Protein AF-A0A8T0FZN8-F1 (afdb_monomer_lite)

Radius of gyration: 25.35 Å; chains: 1; bounding box: 84×44×46 Å

Foldseek 3Di:
DDDDDDDDPDPDPPPPPPPPPPPPPPDDPPDDPPDDDDDDDDDDDPCRVVVVVVVVDDDDPVAADPVWDRDPVTGDPDPVVVVVVVVVVVVVVVVVVD

Organism: Argiope bruennichi (NCBI:txid94029)

Sequence (98 aa):
MSCFAKKSQTYLFKHSASYCTASNSQVKPGAAPNEIVIPYRVERGPTDILKALASTLSKDYTAPLYKYEDDPYFIPSSNITKRSFAFKKIRKKCSLFS

Secondary structure (DSSP, 8-state):
----------------------------TT--TT---PPPP----TTHHHHHHHHHPPPPSSSPPTTS-SSTTTS--SHHHHHHHHHHHHHHHHTT--

InterPro domains:
  IPR037387 Pentatricopeptide repeat domain-containing protein 3 [PTHR16276] (10-89)
  IPR055063 Small ribosomal subunit protein mS39, PPR [PF22330] (47-89)

pLDDT: mean 78.29, std 19.01, range [42.88, 97.31]

Structure (mmCIF, N/CA/C/O backbone):
data_AF-A0A8T0FZN8-F1
#
_entry.id   AF-A0A8T0FZN8-F1
#
loop_
_atom_site.group_PDB
_atom_site.id
_atom_site.type_symbol
_atom_site.label_atom_id
_atom_site.label_alt_id
_atom_site.label_comp_id
_atom_site.label_asym_id
_atom_site.label_entity_id
_atom_site.label_seq_id
_atom_site.pdbx_PDB_ins_code
_atom_site.Cartn_x
_atom_site.Cartn_y
_atom_site.Cartn_z
_atom_site.occupancy
_atom_site.B_iso_or_equiv
_atom_site.auth_seq_id
_atom_site.auth_comp_id
_atom_site.auth_asym_id
_atom_site.auth_atom_id
_atom_site.pdbx_PDB_model_num
ATOM 1 N N . MET A 1 1 ? 46.105 -13.620 0.276 1.00 48.09 1 MET A N 1
ATOM 2 C CA . MET A 1 1 ? 44.668 -13.551 -0.061 1.00 48.09 1 MET A CA 1
ATOM 3 C C . MET A 1 1 ? 43.901 -14.321 0.999 1.00 48.09 1 MET A C 1
ATOM 5 O O . MET A 1 1 ? 44.029 -15.534 1.040 1.00 48.09 1 MET A O 1
ATOM 9 N N . SER A 1 2 ? 43.191 -13.649 1.904 1.00 49.25 2 SER A N 1
ATOM 10 C CA . SER A 1 2 ? 42.382 -14.314 2.933 1.00 49.25 2 SER A CA 1
ATOM 11 C C . SER A 1 2 ? 40.936 -13.829 2.832 1.00 49.25 2 SER A C 1
ATOM 13 O O . SER A 1 2 ? 40.642 -12.645 2.981 1.00 49.25 2 SER A O 1
ATOM 15 N N . CYS A 1 3 ? 40.035 -14.758 2.509 1.00 51.81 3 CYS A N 1
ATOM 16 C CA . CYS A 1 3 ? 38.596 -14.523 2.493 1.00 51.81 3 CYS A CA 1
ATOM 17 C C . CYS A 1 3 ? 38.054 -14.553 3.926 1.00 51.81 3 CYS A C 1
ATOM 19 O O . CYS A 1 3 ? 38.148 -15.572 4.605 1.00 51.81 3 CYS A O 1
ATOM 21 N N . PHE A 1 4 ? 37.436 -13.457 4.366 1.00 53.34 4 PHE A N 1
ATOM 22 C CA . PHE A 1 4 ? 36.596 -13.444 5.562 1.00 53.34 4 PHE A CA 1
ATOM 23 C C . PHE A 1 4 ? 35.197 -13.962 5.207 1.00 53.34 4 PHE A C 1
ATOM 25 O O . PHE A 1 4 ? 34.422 -13.283 4.532 1.00 53.34 4 PHE A O 1
ATOM 32 N N . ALA A 1 5 ? 34.864 -15.163 5.681 1.00 61.91 5 ALA A N 1
ATOM 33 C CA . ALA A 1 5 ? 33.511 -15.702 5.624 1.00 61.91 5 ALA A CA 1
ATOM 34 C C . ALA A 1 5 ? 32.605 -14.920 6.591 1.00 61.91 5 ALA A C 1
ATOM 36 O O . ALA A 1 5 ? 32.708 -15.048 7.812 1.00 61.91 5 ALA A O 1
ATOM 37 N N . LYS A 1 6 ? 31.710 -14.084 6.054 1.00 62.50 6 LYS A N 1
ATOM 38 C CA . LYS A 1 6 ? 30.671 -13.421 6.850 1.00 62.50 6 LYS A CA 1
ATOM 39 C C . LYS A 1 6 ? 29.572 -14.432 7.160 1.00 62.50 6 LYS A C 1
ATOM 41 O O . LYS A 1 6 ? 28.861 -14.889 6.269 1.00 62.50 6 LYS A O 1
ATOM 46 N N . LYS A 1 7 ? 29.445 -14.774 8.441 1.00 55.00 7 LYS A N 1
ATOM 47 C CA . LYS A 1 7 ? 28.358 -15.590 8.987 1.00 55.00 7 LYS A CA 1
ATOM 48 C C . LYS A 1 7 ? 27.036 -14.863 8.714 1.00 55.00 7 LYS A C 1
ATOM 50 O O . LYS A 1 7 ? 26.810 -13.773 9.236 1.00 55.00 7 LYS A O 1
ATOM 55 N N . SER A 1 8 ? 26.205 -15.442 7.852 1.00 56.97 8 SER A N 1
ATOM 56 C CA . SER A 1 8 ? 24.856 -14.953 7.567 1.00 56.97 8 SER A CA 1
ATOM 57 C C . SER A 1 8 ? 24.013 -15.090 8.835 1.00 56.97 8 SER A C 1
ATOM 59 O O . SER A 1 8 ? 23.621 -16.195 9.207 1.00 56.97 8 SER A O 1
ATOM 61 N N . GLN A 1 9 ? 23.785 -13.984 9.544 1.00 59.78 9 GLN A N 1
ATOM 62 C CA . GLN A 1 9 ? 22.744 -13.943 10.563 1.00 59.78 9 GLN A CA 1
ATOM 63 C C . GLN A 1 9 ? 21.399 -13.816 9.852 1.00 59.78 9 GLN A C 1
ATOM 65 O O . GLN A 1 9 ? 20.969 -12.731 9.464 1.00 59.78 9 GLN A O 1
ATOM 70 N N . THR A 1 10 ? 20.741 -14.952 9.649 1.00 59.72 10 THR A N 1
ATOM 71 C CA . THR A 1 10 ? 19.334 -14.996 9.265 1.00 59.72 10 THR A CA 1
ATOM 72 C C . THR A 1 10 ? 18.498 -14.594 10.476 1.00 59.72 10 THR A C 1
ATOM 74 O O . THR A 1 10 ? 18.326 -15.375 11.412 1.00 59.72 10 THR A O 1
ATOM 77 N N . TYR A 1 11 ? 17.987 -13.366 10.475 1.00 55.81 11 TYR A N 1
ATOM 78 C CA . TYR A 1 11 ? 16.998 -12.930 11.453 1.00 55.81 11 TYR A CA 1
ATOM 79 C C . TYR A 1 11 ? 15.660 -13.611 11.145 1.00 55.81 11 TYR A C 1
ATOM 81 O O . TYR A 1 11 ? 14.925 -13.201 10.250 1.00 55.81 11 TYR A O 1
ATOM 89 N N . LEU A 1 12 ? 15.354 -14.679 11.882 1.00 57.62 12 LEU A N 1
ATOM 90 C CA . LEU A 1 12 ? 14.020 -15.272 11.927 1.00 57.62 12 LEU A CA 1
ATOM 91 C C . LEU A 1 12 ? 13.116 -14.365 12.766 1.00 57.62 12 LEU A C 1
ATOM 93 O O . LEU A 1 12 ? 13.130 -14.418 13.996 1.00 57.62 12 LEU A O 1
ATOM 97 N N . PHE A 1 13 ? 12.327 -13.525 12.099 1.00 51.94 13 PHE A N 1
ATOM 98 C CA . PHE A 1 13 ? 11.251 -12.781 12.745 1.00 51.94 13 PHE A CA 1
ATOM 99 C C . PHE A 1 13 ? 10.125 -13.769 13.081 1.00 51.94 13 PHE A C 1
ATOM 101 O O . PHE A 1 13 ? 9.312 -14.133 12.232 1.00 51.94 13 PHE A O 1
ATOM 108 N N . LYS A 1 14 ? 10.116 -14.266 14.323 1.00 48.84 14 LYS A N 1
ATOM 109 C CA . LYS A 1 14 ? 9.004 -15.049 14.870 1.00 48.84 14 LYS A CA 1
ATOM 110 C C . LYS A 1 14 ? 7.795 -14.123 14.997 1.00 48.84 14 LYS A C 1
ATOM 112 O O . LYS A 1 14 ? 7.624 -13.456 16.012 1.00 48.84 14 LYS A O 1
ATOM 117 N N . HIS A 1 15 ? 6.948 -14.078 13.974 1.00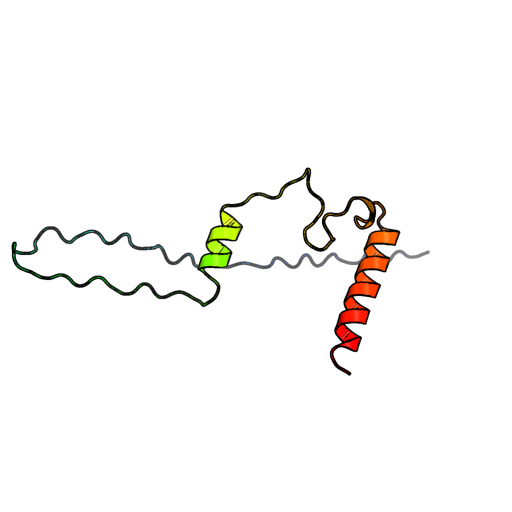 48.97 15 HIS A N 1
ATOM 118 C CA . HIS A 1 15 ? 5.581 -13.613 14.159 1.00 48.97 15 HIS A CA 1
ATOM 119 C C . HIS A 1 15 ? 4.865 -14.663 15.013 1.00 48.97 15 HIS A C 1
ATOM 121 O O . HIS A 1 15 ? 4.449 -15.703 14.507 1.00 48.97 15 HIS A O 1
ATOM 127 N N . SER A 1 16 ? 4.740 -14.415 16.320 1.00 51.62 16 SER A N 1
ATOM 128 C CA . SER A 1 16 ? 3.732 -15.091 17.130 1.00 51.62 16 SER A CA 1
ATOM 129 C C . SER A 1 16 ? 2.376 -14.635 16.606 1.00 51.62 16 SER A C 1
ATOM 131 O O . SER A 1 16 ? 1.871 -13.574 16.976 1.00 51.62 16 SER A O 1
ATOM 133 N N . ALA A 1 17 ? 1.829 -15.394 15.665 1.00 50.19 17 ALA A N 1
ATOM 134 C CA . ALA A 1 17 ? 0.465 -15.232 15.215 1.00 50.19 17 ALA A CA 1
ATOM 135 C C . ALA A 1 17 ? -0.456 -15.607 16.385 1.00 50.19 17 ALA A C 1
ATOM 137 O O . ALA A 1 17 ? -0.880 -16.748 16.520 1.00 50.19 17 ALA A O 1
ATOM 138 N N . SER A 1 18 ? -0.728 -14.641 17.262 1.00 54.38 18 SER A N 1
ATOM 139 C CA . SER A 1 18 ? -1.881 -14.689 18.154 1.00 54.38 18 SER A CA 1
ATOM 140 C C . SER A 1 18 ? -3.094 -14.321 17.313 1.00 54.38 18 SER A C 1
ATOM 142 O O . SER A 1 18 ? -3.587 -13.196 17.366 1.00 54.38 18 SER A O 1
ATOM 144 N N . TYR A 1 19 ? -3.541 -15.243 16.462 1.00 50.25 19 TYR A N 1
ATOM 145 C CA . TYR A 1 19 ? -4.908 -15.175 15.971 1.00 50.25 19 TYR A CA 1
ATOM 146 C C . TYR A 1 19 ? -5.803 -15.387 17.190 1.00 50.25 19 TYR A C 1
ATOM 148 O O . TYR A 1 19 ? -5.937 -16.498 17.698 1.00 50.25 19 TYR A O 1
ATOM 156 N N . CYS A 1 20 ? -6.389 -14.302 17.692 1.00 42.88 20 CYS A N 1
ATOM 157 C CA . CYS A 1 20 ? -7.567 -14.406 18.532 1.00 42.88 20 CYS A CA 1
ATOM 158 C C . CYS A 1 20 ? -8.603 -15.156 17.690 1.00 42.88 20 CYS A C 1
ATOM 160 O O . CYS A 1 20 ? -9.048 -14.654 16.656 1.00 42.88 20 CYS A O 1
ATOM 162 N N . THR A 1 21 ? -8.909 -16.393 18.071 1.00 48.47 21 THR A N 1
ATOM 163 C CA . THR A 1 21 ? -9.983 -17.175 17.473 1.00 48.47 21 THR A CA 1
ATOM 164 C C . THR A 1 21 ? -11.267 -16.376 17.643 1.00 48.47 21 THR A C 1
ATOM 166 O O . THR A 1 21 ? -11.756 -16.189 18.755 1.00 48.47 21 THR A O 1
ATOM 169 N N . ALA A 1 22 ? -11.782 -15.836 16.538 1.00 47.12 22 ALA A N 1
ATOM 170 C CA . ALA A 1 22 ? -13.082 -15.196 16.523 1.00 47.12 22 ALA A CA 1
ATOM 171 C C . ALA A 1 22 ? -14.113 -16.267 16.888 1.00 47.12 22 ALA A C 1
ATOM 173 O O . ALA A 1 22 ? -14.430 -17.149 16.087 1.00 47.12 22 ALA A O 1
ATOM 174 N N . SER A 1 23 ? -14.591 -16.227 18.128 1.00 46.25 23 SER A N 1
ATOM 175 C CA . SER A 1 23 ? -15.753 -16.979 18.561 1.00 46.25 23 SER A CA 1
ATOM 176 C C . SER A 1 23 ? -16.943 -16.464 17.762 1.00 46.25 23 SER A C 1
ATOM 178 O O . SER A 1 23 ? -17.526 -15.421 18.057 1.00 46.25 23 SER A O 1
ATOM 180 N N . ASN A 1 24 ? -17.286 -17.194 16.699 1.00 58.44 24 ASN A N 1
ATOM 181 C CA . ASN A 1 24 ? -18.588 -17.072 16.070 1.00 58.44 24 ASN A CA 1
ATOM 182 C C . ASN A 1 24 ? -19.624 -17.186 17.193 1.00 58.44 24 ASN A C 1
ATOM 184 O O . ASN A 1 24 ? -19.603 -18.167 17.942 1.00 58.44 24 ASN A O 1
ATOM 188 N N . SER A 1 25 ? -20.431 -16.142 17.379 1.00 52.44 25 SER A N 1
ATOM 189 C CA . SER A 1 25 ? -21.413 -16.058 18.454 1.00 52.44 25 SER A CA 1
ATOM 190 C C . SER A 1 25 ? -22.436 -17.168 18.255 1.00 52.44 25 SER A C 1
ATOM 192 O O . SER A 1 25 ? -23.401 -17.026 17.512 1.00 52.44 25 SER A O 1
ATOM 194 N N . GLN A 1 26 ? -22.182 -18.304 18.897 1.00 54.03 26 GLN A N 1
ATOM 195 C CA . GLN A 1 26 ? -23.160 -19.356 19.072 1.00 54.03 26 GLN A CA 1
ATOM 196 C C . GLN A 1 26 ? -24.271 -18.749 19.922 1.00 54.03 26 GLN A C 1
ATOM 198 O O . GLN A 1 26 ? -24.102 -18.504 21.119 1.00 54.03 26 GLN A O 1
ATOM 203 N N . VAL A 1 27 ? -25.379 -18.432 19.257 1.00 53.22 27 VAL A N 1
ATOM 204 C CA . VAL A 1 27 ? -26.664 -18.131 19.878 1.00 53.22 27 VAL A CA 1
ATOM 205 C C . VAL A 1 27 ? -26.917 -19.217 20.916 1.00 53.22 27 VAL A C 1
ATOM 207 O O . VAL A 1 27 ? -26.988 -20.396 20.580 1.00 53.22 27 VAL A O 1
ATOM 210 N N . LYS A 1 28 ? -26.999 -18.823 22.187 1.00 54.34 28 LYS A N 1
ATOM 211 C CA . LYS A 1 28 ? -27.354 -19.718 23.287 1.00 54.34 28 LYS A CA 1
ATOM 212 C C . LYS A 1 28 ? -28.803 -20.176 23.030 1.00 54.34 28 LYS A C 1
ATOM 214 O O . LYS A 1 28 ? -29.691 -19.323 23.047 1.00 54.34 28 LYS A O 1
ATOM 219 N N . PRO A 1 29 ? -29.081 -21.462 22.747 1.00 48.59 29 PRO A N 1
ATOM 220 C CA . PRO A 1 29 ? -30.443 -21.908 22.485 1.00 48.59 29 PRO A CA 1
ATOM 221 C C . PRO A 1 29 ? -31.171 -22.014 23.828 1.00 48.59 29 PRO A C 1
ATOM 223 O O . PRO A 1 29 ? -31.036 -23.002 24.543 1.00 48.59 29 PRO A O 1
ATOM 226 N N . GLY A 1 30 ? -31.870 -20.947 24.217 1.00 59.56 30 GLY A N 1
ATOM 227 C CA . GLY A 1 30 ? -32.637 -20.914 25.466 1.00 59.56 30 GLY A CA 1
ATOM 228 C C . GLY A 1 30 ? -33.235 -19.562 25.865 1.00 59.56 30 GLY A C 1
ATOM 229 O O . GLY A 1 30 ? -33.672 -19.437 27.003 1.00 59.56 30 GLY A O 1
ATOM 230 N N . ALA A 1 31 ? -33.242 -18.557 24.984 1.00 59.78 31 ALA A N 1
ATOM 231 C CA . ALA A 1 31 ? -33.823 -17.248 25.284 1.00 59.78 31 ALA A CA 1
ATOM 232 C C . ALA A 1 31 ? -35.329 -17.241 24.971 1.00 59.78 31 ALA A C 1
ATOM 234 O O . ALA A 1 31 ? -35.754 -17.666 23.895 1.00 59.78 31 ALA A O 1
ATOM 235 N N . ALA A 1 32 ? -36.132 -16.783 25.932 1.00 68.75 32 ALA A N 1
ATOM 236 C CA . ALA A 1 32 ? -37.578 -16.631 25.799 1.00 68.75 32 ALA A CA 1
ATOM 237 C C . ALA A 1 32 ? -37.926 -15.684 24.626 1.00 68.75 32 ALA A C 1
ATOM 239 O O . ALA A 1 32 ? -37.142 -14.784 24.325 1.00 68.75 32 ALA A O 1
ATOM 240 N N . PRO A 1 33 ? -39.106 -15.813 23.984 1.00 71.81 33 PRO A N 1
ATOM 241 C CA . PRO A 1 33 ? -39.439 -15.128 22.722 1.00 71.81 33 PRO A CA 1
ATOM 242 C C . PRO A 1 33 ? -39.439 -13.587 22.770 1.00 71.81 33 PRO A C 1
ATOM 244 O O . PRO A 1 33 ? -39.593 -12.958 21.729 1.00 71.81 33 PRO A O 1
ATOM 247 N N . ASN A 1 34 ? -39.246 -12.981 23.947 1.00 75.94 34 ASN A N 1
ATOM 248 C CA . ASN A 1 34 ? -39.243 -11.531 24.158 1.00 75.94 34 ASN A CA 1
ATOM 249 C C . ASN A 1 34 ? -37.931 -10.996 24.774 1.00 75.94 34 ASN A C 1
ATOM 251 O O . ASN A 1 34 ? -37.894 -9.858 25.237 1.00 75.94 34 ASN A O 1
ATOM 255 N N . GLU A 1 35 ? -36.861 -11.795 24.826 1.00 83.44 35 GLU A N 1
ATOM 256 C CA . GLU A 1 35 ? -35.576 -11.356 25.382 1.00 83.44 35 GLU A CA 1
ATOM 257 C C . GLU A 1 35 ? -34.738 -10.622 24.320 1.00 83.44 35 GLU A C 1
ATOM 259 O O . GLU A 1 35 ? -34.265 -11.211 23.347 1.00 83.44 35 GLU A O 1
ATOM 264 N N . ILE A 1 36 ? -34.558 -9.309 24.494 1.00 84.69 36 ILE A N 1
ATOM 265 C CA . ILE A 1 36 ? -33.740 -8.475 23.602 1.00 84.69 36 ILE A CA 1
ATOM 266 C C . ILE A 1 36 ? -32.259 -8.720 23.919 1.00 84.69 36 ILE A C 1
ATOM 268 O O . ILE A 1 36 ? -31.727 -8.196 24.898 1.00 84.69 36 ILE A O 1
ATOM 272 N N . VAL A 1 37 ? -31.576 -9.495 23.073 1.00 89.12 37 VAL A N 1
ATOM 273 C CA . VAL A 1 37 ? -30.133 -9.752 23.197 1.00 89.12 37 VAL A CA 1
ATOM 274 C C . VAL A 1 37 ? -29.348 -8.720 22.384 1.00 89.12 37 VAL A C 1
ATOM 276 O O . VAL A 1 37 ? -29.356 -8.742 21.153 1.00 89.12 37 VAL A O 1
ATOM 279 N N . ILE A 1 38 ? -28.648 -7.815 23.072 1.00 89.62 38 ILE A N 1
ATOM 280 C CA . ILE A 1 38 ? -27.767 -6.822 22.439 1.00 89.62 38 ILE A CA 1
ATOM 281 C C . ILE A 1 38 ? -26.428 -7.494 22.091 1.00 89.62 38 ILE A C 1
ATOM 283 O O . ILE A 1 38 ? -25.803 -8.086 22.974 1.00 89.62 38 ILE A O 1
ATOM 287 N N . PRO A 1 39 ? -25.951 -7.412 20.836 1.00 92.12 39 PRO A N 1
ATOM 288 C CA . PRO A 1 39 ? -24.683 -8.016 20.453 1.00 92.12 39 PRO A CA 1
ATOM 289 C C . PRO A 1 39 ? -23.485 -7.242 21.010 1.00 92.12 39 PRO A C 1
ATOM 291 O O . PRO A 1 39 ? -23.522 -6.024 21.196 1.00 92.12 39 PRO A O 1
ATOM 294 N N . TYR A 1 40 ? -22.379 -7.957 21.212 1.00 94.25 40 TYR A N 1
ATOM 295 C CA . TYR A 1 40 ? -21.124 -7.349 21.635 1.00 94.25 40 TYR A CA 1
ATOM 296 C C . TYR A 1 40 ? -20.476 -6.542 20.511 1.00 94.25 40 TYR A C 1
ATOM 298 O O . TYR A 1 40 ? -20.462 -6.937 19.342 1.00 94.25 40 TYR A O 1
ATOM 306 N N . ARG A 1 41 ? -19.870 -5.416 20.894 1.00 93.50 41 ARG A N 1
ATOM 307 C CA . ARG A 1 41 ? -19.011 -4.636 20.010 1.00 93.50 41 ARG A CA 1
ATOM 308 C C . ARG A 1 41 ? -17.745 -5.431 19.691 1.00 93.50 41 ARG A C 1
ATOM 310 O O . ARG A 1 41 ? -17.068 -5.927 20.585 1.00 93.50 41 ARG A O 1
ATOM 317 N N . VAL A 1 42 ? -17.398 -5.492 18.409 1.00 93.81 42 VAL A N 1
ATOM 318 C CA . VAL A 1 42 ? -16.108 -6.023 17.959 1.00 93.81 42 VAL A CA 1
ATOM 319 C C . VAL A 1 42 ? -15.088 -4.890 17.959 1.00 93.81 42 VAL A C 1
ATOM 321 O O . VAL A 1 42 ? -15.225 -3.941 17.184 1.00 93.81 42 VAL A O 1
ATOM 324 N N . GLU A 1 43 ? -14.064 -4.993 18.802 1.00 95.06 43 GLU A N 1
ATOM 325 C CA . GLU A 1 43 ? -12.963 -4.031 18.803 1.00 95.06 43 GLU A CA 1
ATOM 326 C C . GLU A 1 43 ? -12.063 -4.225 17.581 1.00 95.06 43 GLU A C 1
ATOM 328 O O . GLU A 1 43 ? -11.697 -5.344 17.221 1.00 95.06 43 GLU A O 1
ATOM 333 N N . ARG A 1 44 ? -11.723 -3.115 16.923 1.00 95.44 44 ARG A N 1
ATOM 334 C CA . ARG A 1 44 ? -10.877 -3.084 15.726 1.00 95.44 44 ARG A CA 1
ATOM 335 C C . ARG A 1 44 ? -9.836 -1.987 15.873 1.00 95.44 44 ARG A C 1
ATOM 337 O O . ARG A 1 44 ? -10.139 -0.897 16.356 1.00 95.44 44 ARG A O 1
ATOM 344 N N . GLY A 1 45 ? -8.626 -2.249 15.403 1.00 95.69 45 GLY A N 1
ATOM 345 C CA . GLY A 1 45 ? -7.614 -1.228 15.187 1.00 95.69 45 GLY A CA 1
ATOM 346 C C . GLY A 1 45 ? -7.958 -0.327 13.992 1.00 95.69 45 GLY A C 1
ATOM 347 O O . GLY A 1 45 ? -8.730 -0.712 13.109 1.00 95.69 45 GLY A O 1
ATOM 348 N N . PRO A 1 46 ? -7.329 0.855 13.886 1.00 96.81 46 PRO A N 1
ATOM 349 C CA . PRO A 1 46 ? -7.609 1.818 12.816 1.00 96.81 46 PRO A CA 1
ATOM 350 C C . PRO A 1 46 ? -7.255 1.308 11.406 1.00 96.81 46 PRO A C 1
ATOM 352 O O . PRO A 1 46 ? -7.673 1.896 10.415 1.00 96.81 46 PRO A O 1
ATOM 355 N N . THR A 1 47 ? -6.480 0.221 11.295 1.00 97.31 47 THR A N 1
ATOM 356 C CA . THR A 1 47 ? -5.985 -0.324 10.016 1.00 97.31 47 THR A CA 1
ATOM 357 C C . THR A 1 47 ? -6.494 -1.730 9.698 1.00 97.31 47 THR A C 1
ATOM 359 O O . THR A 1 47 ? -6.092 -2.306 8.688 1.00 97.31 47 THR A O 1
ATOM 362 N N . ASP A 1 48 ? -7.381 -2.303 10.512 1.00 95.06 48 ASP A N 1
ATOM 363 C CA . ASP A 1 48 ? -7.746 -3.722 10.391 1.00 95.06 48 ASP A CA 1
ATOM 364 C C . ASP A 1 48 ? -8.537 -4.028 9.119 1.00 95.06 48 ASP A C 1
ATOM 366 O O . ASP A 1 48 ? -8.311 -5.054 8.481 1.00 95.06 48 ASP A O 1
ATOM 370 N N . ILE A 1 49 ? -9.389 -3.098 8.685 1.00 95.81 49 ILE A N 1
ATOM 371 C CA . ILE A 1 49 ? -10.114 -3.222 7.414 1.00 95.81 49 ILE A CA 1
ATOM 372 C C . ILE A 1 49 ? -9.128 -3.209 6.239 1.00 95.81 49 ILE A C 1
ATOM 374 O O . ILE A 1 49 ? -9.237 -4.028 5.331 1.00 95.81 49 ILE A O 1
ATOM 378 N N . LEU A 1 50 ? -8.119 -2.332 6.278 1.00 95.94 50 LEU A N 1
ATOM 379 C CA . LEU A 1 50 ? -7.113 -2.239 5.216 1.00 95.94 50 LEU A CA 1
ATOM 380 C C . LEU A 1 50 ? -6.267 -3.512 5.129 1.00 95.94 50 LEU A C 1
ATOM 382 O O . LEU A 1 50 ? -5.977 -3.980 4.032 1.00 95.94 50 LEU A O 1
ATOM 386 N N . LYS A 1 51 ? -5.907 -4.103 6.274 1.00 95.81 51 LYS A N 1
ATOM 387 C CA . LYS A 1 51 ? -5.194 -5.388 6.320 1.00 95.81 51 LYS A CA 1
ATOM 388 C C . LYS A 1 51 ? -6.052 -6.531 5.785 1.00 95.81 51 LYS A C 1
ATOM 390 O O . LYS A 1 51 ? -5.545 -7.342 5.015 1.00 95.81 51 LYS A O 1
ATOM 395 N N . ALA A 1 52 ? -7.334 -6.575 6.154 1.00 96.50 52 ALA A N 1
ATOM 396 C CA . ALA A 1 52 ? -8.269 -7.576 5.651 1.00 96.50 52 ALA A CA 1
ATOM 397 C C . ALA A 1 52 ? -8.371 -7.502 4.121 1.00 96.50 52 ALA A C 1
ATOM 399 O O . ALA A 1 52 ? -8.149 -8.503 3.446 1.00 96.50 52 ALA A O 1
ATOM 400 N N . LEU A 1 53 ? -8.578 -6.307 3.564 1.00 96.00 53 LEU A N 1
ATOM 401 C CA . LEU A 1 53 ? -8.638 -6.108 2.114 1.00 96.00 53 LEU A CA 1
ATOM 402 C C . LEU A 1 53 ? -7.313 -6.461 1.426 1.00 96.00 53 LEU A C 1
ATOM 404 O O . LEU A 1 53 ? -7.313 -7.204 0.447 1.00 96.00 53 LEU A O 1
ATOM 408 N N . ALA A 1 54 ? -6.178 -6.017 1.968 1.00 95.69 54 ALA A N 1
ATOM 409 C CA . ALA A 1 54 ? -4.864 -6.352 1.421 1.00 95.69 54 ALA A CA 1
ATOM 410 C C . ALA A 1 54 ? -4.599 -7.867 1.398 1.00 95.69 54 ALA A C 1
ATOM 412 O O . ALA A 1 54 ? -3.908 -8.343 0.505 1.00 95.69 54 ALA A O 1
ATOM 413 N N . SER A 1 55 ? -5.158 -8.625 2.349 1.00 95.88 55 SER A N 1
ATOM 414 C CA . SER A 1 55 ? -5.005 -10.085 2.405 1.00 95.88 55 SER A CA 1
ATOM 415 C C . SER A 1 55 ? -5.842 -10.839 1.369 1.00 95.88 55 SER A C 1
ATOM 417 O O . SER A 1 55 ? -5.474 -11.941 0.976 1.00 95.88 55 SER A O 1
ATOM 419 N N . THR A 1 56 ? -6.948 -10.246 0.907 1.00 97.12 56 THR A N 1
ATOM 420 C CA . THR A 1 56 ? -7.806 -10.850 -0.127 1.00 97.12 56 THR A CA 1
ATOM 421 C C . THR A 1 56 ? -7.233 -10.714 -1.536 1.00 97.12 56 THR A C 1
ATOM 423 O O . THR A 1 56 ? -7.649 -11.436 -2.438 1.00 97.12 56 THR A O 1
ATOM 426 N N . LEU A 1 57 ? -6.281 -9.798 -1.733 1.00 94.44 57 LEU A N 1
ATOM 427 C CA . LEU A 1 57 ? -5.700 -9.498 -3.036 1.00 94.44 57 LEU A CA 1
ATOM 428 C C . LEU A 1 57 ? -4.341 -10.187 -3.193 1.00 94.44 57 LEU A C 1
ATOM 430 O O . LEU A 1 57 ? -3.458 -10.075 -2.343 1.00 94.44 57 LEU A O 1
ATOM 434 N N . SER A 1 58 ? -4.149 -10.868 -4.320 1.00 93.12 58 SER A N 1
ATOM 435 C CA . SER A 1 58 ? -2.848 -11.403 -4.722 1.00 93.12 58 SER A CA 1
ATOM 436 C C . SER A 1 58 ? -2.012 -10.354 -5.457 1.00 93.12 58 SER A C 1
ATOM 438 O O . SER A 1 58 ? -2.528 -9.377 -5.998 1.00 93.12 58 SER A O 1
ATOM 440 N N . LYS A 1 59 ? -0.696 -10.577 -5.523 1.00 93.19 59 LYS A N 1
ATOM 441 C CA . LYS A 1 59 ? 0.203 -9.740 -6.322 1.00 93.19 59 LYS A CA 1
ATOM 442 C C . LYS A 1 59 ? -0.060 -9.944 -7.817 1.00 93.19 59 LYS A C 1
ATOM 444 O O . LYS A 1 59 ? -0.012 -11.074 -8.291 1.00 93.19 59 LYS A O 1
ATOM 449 N N . ASP A 1 60 ? -0.243 -8.849 -8.546 1.00 94.88 60 ASP A N 1
ATOM 450 C CA . ASP A 1 60 ? -0.265 -8.855 -10.007 1.00 94.88 60 ASP A CA 1
ATOM 451 C C . ASP A 1 60 ? 1.169 -8.870 -10.569 1.00 94.88 60 ASP A C 1
ATOM 453 O O . ASP A 1 60 ? 2.044 -8.121 -10.122 1.00 94.88 60 ASP A O 1
ATOM 457 N N . TYR A 1 61 ? 1.419 -9.767 -11.521 1.00 94.38 61 TYR A N 1
ATOM 458 C CA . TYR A 1 61 ? 2.704 -9.914 -12.207 1.00 94.38 61 TYR A CA 1
ATOM 459 C C . TYR A 1 61 ? 2.747 -9.193 -13.556 1.00 94.38 61 TYR A C 1
ATOM 461 O O . TYR A 1 61 ? 3.832 -9.022 -14.109 1.00 94.38 61 TYR A O 1
ATOM 469 N N . THR A 1 62 ? 1.591 -8.792 -14.083 1.00 93.81 62 THR A N 1
ATOM 470 C CA . THR A 1 62 ? 1.463 -8.097 -15.367 1.00 93.81 62 THR A CA 1
ATOM 471 C C . THR A 1 62 ? 1.595 -6.586 -15.207 1.00 93.81 62 THR A C 1
ATOM 473 O O . THR A 1 62 ? 2.192 -5.933 -16.061 1.00 93.81 62 THR A O 1
ATOM 476 N N . ALA A 1 63 ? 1.127 -6.039 -14.083 1.00 91.69 63 ALA A N 1
ATOM 477 C CA . ALA A 1 63 ? 1.232 -4.619 -13.791 1.00 91.69 63 ALA A CA 1
ATOM 478 C C . AL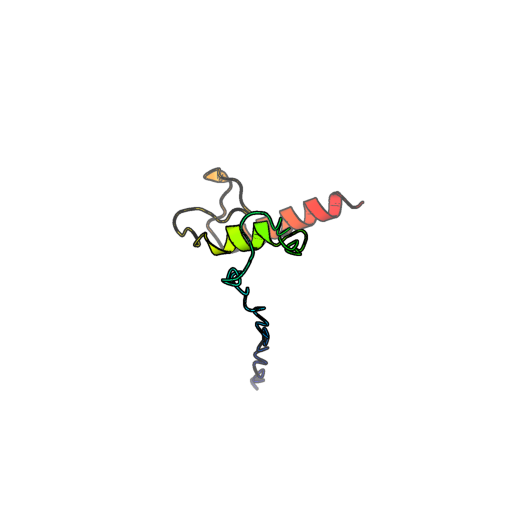A A 1 63 ? 2.608 -4.202 -13.229 1.00 91.69 63 ALA A C 1
ATOM 480 O O . ALA A 1 63 ? 3.261 -4.948 -12.482 1.00 91.69 63 ALA A O 1
ATOM 481 N N . PRO A 1 64 ? 3.053 -2.965 -13.523 1.00 92.50 64 PRO A N 1
ATOM 482 C CA . PRO A 1 64 ? 4.158 -2.342 -12.808 1.00 92.50 64 PRO A CA 1
ATOM 483 C C . PRO A 1 64 ? 3.827 -2.173 -11.317 1.00 92.50 64 PRO A C 1
ATOM 485 O O . PRO A 1 64 ? 2.680 -2.168 -10.879 1.00 92.50 64 PRO A O 1
ATOM 488 N N . LEU A 1 65 ? 4.862 -2.012 -10.490 1.00 91.75 65 LEU A N 1
ATOM 489 C CA . LEU A 1 65 ? 4.659 -1.831 -9.053 1.00 91.75 65 LEU A CA 1
ATOM 490 C C . LEU A 1 65 ? 4.056 -0.443 -8.758 1.00 91.75 65 LEU A C 1
ATOM 492 O O . LEU A 1 65 ? 4.648 0.550 -9.170 1.00 91.75 65 LEU A O 1
ATOM 496 N N . TYR A 1 66 ? 3.005 -0.374 -7.928 1.00 93.12 66 TYR A N 1
ATOM 497 C CA . TYR A 1 66 ? 2.238 0.843 -7.561 1.00 93.12 66 TYR A CA 1
ATOM 498 C C . TYR A 1 66 ? 3.058 2.087 -7.154 1.00 93.12 66 TYR A C 1
ATOM 500 O O . TYR A 1 66 ? 2.572 3.210 -7.149 1.00 93.12 66 TYR A O 1
ATOM 508 N N . 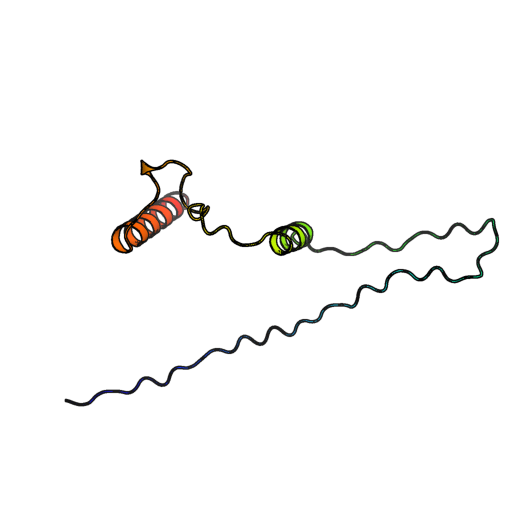LYS A 1 67 ? 4.328 1.920 -6.780 1.00 92.06 67 LYS A N 1
ATOM 509 C CA . LYS A 1 67 ? 5.213 3.050 -6.457 1.00 92.06 67 LYS A CA 1
ATOM 510 C C . LYS A 1 67 ? 5.591 3.918 -7.664 1.00 92.06 67 LYS A C 1
ATOM 512 O O . LYS A 1 67 ? 6.179 4.981 -7.450 1.00 92.06 67 LYS A O 1
ATOM 517 N N . TYR A 1 68 ? 5.363 3.429 -8.878 1.00 94.25 68 TYR A N 1
ATOM 518 C CA . TYR A 1 68 ? 5.603 4.133 -10.132 1.00 94.25 68 TYR A CA 1
ATOM 519 C C . TYR A 1 68 ? 4.280 4.654 -10.695 1.00 94.25 68 TYR A C 1
ATOM 521 O O . TYR A 1 68 ? 3.225 4.120 -10.370 1.00 94.25 68 TYR A O 1
ATOM 529 N N . GLU A 1 69 ? 4.357 5.697 -11.517 1.00 92.00 69 GLU A N 1
ATOM 530 C CA . GLU A 1 69 ? 3.190 6.201 -12.244 1.00 92.00 69 GLU A CA 1
ATOM 531 C C . GLU A 1 69 ? 2.777 5.184 -13.321 1.00 92.00 69 GLU A C 1
ATOM 533 O O . GLU A 1 69 ? 3.637 4.490 -13.867 1.00 92.00 69 GLU A O 1
ATOM 538 N N . ASP A 1 70 ? 1.488 5.121 -13.648 1.00 91.19 70 ASP A N 1
ATOM 539 C CA . ASP A 1 70 ? 0.906 4.135 -14.579 1.00 91.19 70 ASP A CA 1
ATOM 540 C C . ASP A 1 70 ? 1.126 4.475 -16.072 1.00 91.19 70 ASP A C 1
ATOM 542 O O . ASP A 1 70 ? 0.431 3.998 -16.963 1.00 91.19 70 ASP A O 1
ATOM 546 N 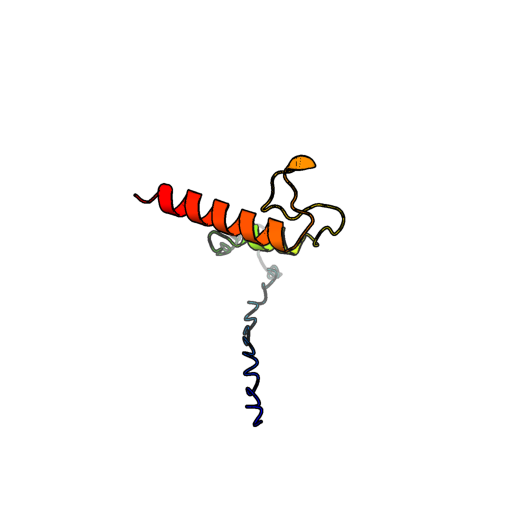N . ASP A 1 71 ? 2.097 5.342 -16.361 1.00 90.56 71 ASP A N 1
ATOM 547 C CA . ASP A 1 71 ? 2.465 5.727 -17.722 1.00 90.56 71 ASP A CA 1
ATOM 548 C C . ASP A 1 71 ? 3.633 4.846 -18.207 1.00 90.56 71 ASP A C 1
ATOM 550 O O . ASP A 1 71 ? 4.655 4.766 -17.507 1.00 90.56 71 ASP A O 1
ATOM 554 N N . PRO A 1 72 ? 3.549 4.234 -19.409 1.00 91.25 72 PRO A N 1
ATOM 555 C CA . PRO A 1 72 ? 4.639 3.466 -20.010 1.00 91.25 72 PRO A CA 1
ATOM 556 C C . PRO A 1 72 ? 6.012 4.148 -19.957 1.00 91.25 72 PRO A C 1
ATOM 558 O O . PRO A 1 72 ? 7.028 3.475 -19.780 1.00 91.25 72 PRO A O 1
ATOM 561 N N . TYR A 1 73 ? 6.069 5.477 -20.072 1.00 91.75 73 TYR A N 1
ATOM 562 C CA . TYR A 1 73 ? 7.324 6.229 -20.052 1.00 91.75 73 TYR A CA 1
ATOM 563 C C . TYR A 1 73 ? 7.929 6.374 -18.643 1.00 91.75 73 TYR A C 1
ATOM 565 O O . TYR A 1 73 ? 9.142 6.542 -18.494 1.00 91.75 73 TYR A O 1
ATOM 573 N N . PHE A 1 74 ? 7.116 6.295 -17.586 1.00 89.62 74 PHE A N 1
ATOM 574 C CA . PHE A 1 74 ? 7.555 6.509 -16.201 1.00 89.62 74 PHE A CA 1
ATOM 575 C C . PHE A 1 74 ? 7.885 5.226 -15.433 1.00 89.62 74 PHE A C 1
ATOM 577 O O . PHE A 1 74 ? 8.360 5.298 -14.293 1.00 89.62 74 PHE A O 1
ATOM 584 N N . ILE A 1 75 ? 7.718 4.059 -16.055 1.00 94.12 75 ILE A N 1
ATOM 585 C CA . ILE A 1 75 ? 8.031 2.760 -15.456 1.00 94.12 75 ILE A CA 1
ATOM 586 C C . ILE A 1 75 ? 9.512 2.414 -15.708 1.00 94.12 75 ILE A C 1
ATOM 588 O O . ILE A 1 75 ? 9.920 2.182 -16.846 1.00 94.12 75 ILE A O 1
ATOM 592 N N . PRO A 1 76 ? 10.365 2.328 -14.667 1.00 94.75 76 PRO A N 1
ATOM 593 C CA . PRO A 1 76 ? 11.777 2.014 -14.858 1.00 94.75 76 PRO A CA 1
ATOM 594 C C . PRO A 1 76 ? 11.994 0.526 -15.161 1.00 94.75 76 PRO A C 1
ATOM 596 O O . PRO A 1 76 ? 11.711 -0.350 -14.336 1.00 94.75 76 PRO A O 1
ATOM 599 N N . SER A 1 77 ? 12.590 0.242 -16.316 1.00 92.12 77 SER A N 1
ATOM 600 C CA . SER A 1 77 ? 12.883 -1.117 -16.782 1.00 92.12 77 SER A CA 1
ATOM 601 C C . SER A 1 77 ? 14.125 -1.732 -16.117 1.00 92.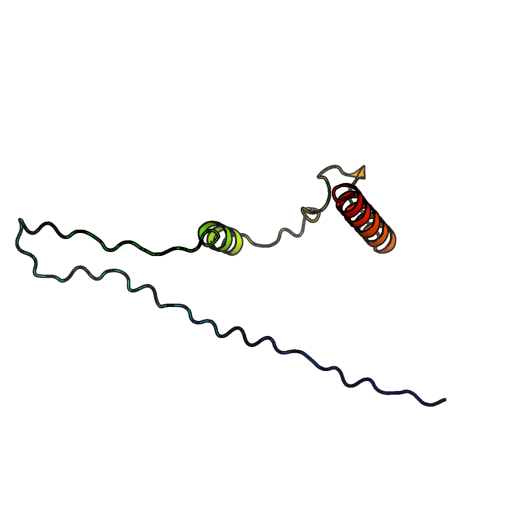12 77 SER A C 1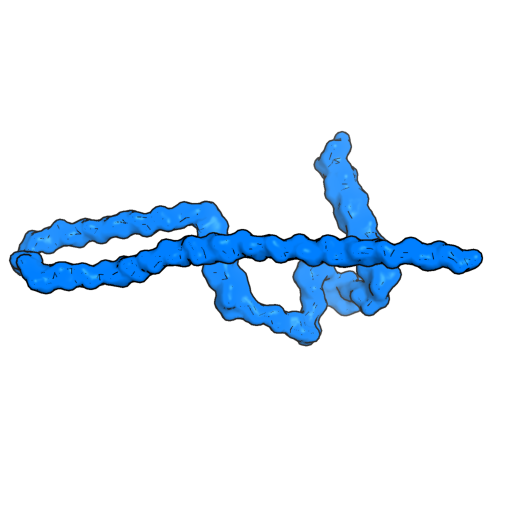
ATOM 603 O O . SER A 1 77 ? 14.115 -2.900 -15.725 1.00 92.12 77 SER A O 1
ATOM 605 N N . SER A 1 78 ? 15.188 -0.948 -15.910 1.00 95.06 78 SER A N 1
ATOM 606 C CA . SER A 1 78 ? 16.492 -1.428 -15.423 1.00 95.06 78 SER A CA 1
ATOM 607 C C . SER A 1 78 ? 16.729 -1.177 -13.927 1.00 95.06 78 SER A C 1
ATOM 609 O O . SER A 1 78 ? 16.174 -0.265 -13.317 1.00 95.06 78 SER A O 1
ATOM 611 N N . ASN A 1 79 ? 17.613 -1.952 -13.295 1.00 94.75 79 ASN A N 1
ATOM 612 C CA . ASN A 1 79 ? 17.921 -1.766 -11.867 1.00 94.75 79 ASN A CA 1
ATOM 613 C C . ASN A 1 79 ? 18.582 -0.409 -11.561 1.00 94.75 79 ASN A C 1
ATOM 615 O O . ASN A 1 79 ? 18.332 0.176 -10.506 1.00 94.75 79 ASN A O 1
ATOM 619 N N . ILE A 1 80 ? 19.376 0.120 -12.496 1.00 96.44 80 ILE A N 1
ATOM 620 C CA . ILE A 1 80 ? 20.014 1.438 -12.371 1.00 96.44 80 ILE A CA 1
ATOM 621 C C . ILE A 1 80 ? 18.942 2.534 -12.329 1.00 96.44 80 ILE A C 1
ATOM 623 O O . ILE A 1 80 ? 18.940 3.366 -11.422 1.00 96.44 80 ILE A O 1
ATOM 627 N N . THR A 1 81 ? 17.975 2.492 -13.250 1.00 94.94 81 THR A N 1
ATOM 628 C CA . THR A 1 81 ? 16.886 3.482 -13.309 1.00 94.94 81 THR A CA 1
ATOM 629 C C . THR A 1 81 ? 15.952 3.382 -12.100 1.00 94.94 81 THR A C 1
ATOM 631 O O . THR A 1 81 ? 15.568 4.412 -11.541 1.00 94.94 81 THR A O 1
ATOM 634 N N . LYS A 1 82 ? 15.680 2.169 -11.594 1.00 94.81 82 LYS A N 1
ATOM 635 C CA . LYS A 1 82 ? 14.946 1.955 -10.330 1.00 94.81 82 LYS A CA 1
ATOM 636 C C . LYS A 1 82 ? 15.634 2.629 -9.137 1.00 94.81 82 LYS A C 1
ATOM 638 O O . LYS A 1 82 ? 14.955 3.238 -8.308 1.00 94.81 82 LYS A O 1
ATOM 643 N N . ARG A 1 83 ? 16.968 2.552 -9.052 1.00 95.12 83 ARG A N 1
ATOM 644 C CA . ARG A 1 83 ? 17.759 3.183 -7.979 1.00 95.12 83 ARG A CA 1
ATOM 645 C C . ARG A 1 83 ? 17.727 4.710 -8.074 1.00 95.12 83 ARG A C 1
ATOM 647 O O . ARG A 1 83 ? 17.489 5.373 -7.066 1.00 95.12 83 ARG A O 1
ATOM 654 N N . SER A 1 84 ? 17.893 5.261 -9.275 1.00 94.94 84 SER A N 1
ATOM 655 C CA . SER A 1 84 ? 17.805 6.708 -9.513 1.00 94.94 84 SER A CA 1
ATOM 656 C C . SER A 1 84 ? 16.416 7.266 -9.190 1.00 94.94 84 SER A C 1
ATOM 658 O O . SER A 1 84 ? 16.304 8.322 -8.563 1.00 94.94 84 SER A O 1
ATOM 660 N N . PHE A 1 85 ? 15.348 6.535 -9.530 1.00 93.94 85 PHE A N 1
ATOM 661 C CA . PHE A 1 85 ? 13.981 6.897 -9.145 1.00 93.94 85 PHE A CA 1
ATOM 662 C C . PHE A 1 85 ? 13.815 6.957 -7.622 1.00 93.94 85 PHE A C 1
ATOM 664 O O . PHE A 1 85 ? 13.276 7.934 -7.099 1.00 93.94 85 PHE A O 1
ATOM 671 N N . ALA A 1 86 ? 14.313 5.946 -6.901 1.00 93.50 86 ALA A N 1
ATOM 672 C CA . ALA A 1 86 ? 14.238 5.908 -5.443 1.00 93.50 86 ALA A CA 1
ATOM 673 C C . ALA A 1 86 ? 14.955 7.109 -4.805 1.00 93.50 86 ALA A C 1
ATOM 675 O O . ALA A 1 86 ? 14.377 7.776 -3.947 1.00 93.50 86 ALA A O 1
ATOM 676 N N . PHE A 1 87 ? 16.159 7.450 -5.277 1.00 93.56 87 PHE A N 1
ATOM 677 C CA . PHE A 1 87 ? 16.892 8.632 -4.809 1.00 93.56 87 PHE A CA 1
ATOM 678 C C . PHE A 1 87 ? 16.106 9.930 -5.049 1.00 93.56 87 PHE A C 1
ATOM 680 O O . PHE A 1 87 ? 15.936 10.733 -4.132 1.00 93.56 87 PHE A O 1
ATOM 687 N N . LYS A 1 88 ? 15.543 10.110 -6.254 1.00 92.81 88 LYS A N 1
ATOM 688 C CA . LYS A 1 88 ? 14.699 11.269 -6.594 1.00 92.81 88 LYS A CA 1
ATOM 689 C C . LYS A 1 88 ? 13.470 11.368 -5.684 1.00 92.81 88 LYS A C 1
ATOM 691 O O . LYS A 1 88 ? 13.151 12.461 -5.219 1.00 92.81 88 LYS A O 1
ATOM 696 N N . LYS A 1 89 ? 12.784 10.250 -5.416 1.00 91.38 89 LYS A N 1
ATOM 697 C CA . LYS A 1 89 ? 11.601 10.197 -4.537 1.00 91.38 89 LYS A CA 1
ATOM 698 C C . LYS A 1 89 ? 11.959 10.572 -3.096 1.00 91.38 89 LYS A C 1
ATOM 700 O O . LYS A 1 89 ? 11.244 11.367 -2.493 1.00 91.38 89 LYS A O 1
ATOM 705 N N . ILE A 1 90 ? 13.074 10.055 -2.574 1.00 90.31 90 ILE A N 1
ATOM 706 C CA . ILE A 1 90 ? 13.570 10.390 -1.231 1.00 90.31 90 ILE A CA 1
ATOM 707 C C . ILE A 1 90 ? 13.937 11.875 -1.151 1.00 90.31 90 ILE A C 1
ATOM 709 O O . ILE A 1 90 ? 13.474 12.555 -0.242 1.00 90.31 90 ILE A O 1
ATOM 713 N N . ARG A 1 91 ? 14.669 12.415 -2.137 1.00 88.31 91 ARG A N 1
ATOM 714 C CA . ARG A 1 91 ? 15.021 13.845 -2.182 1.00 88.31 91 ARG A CA 1
ATOM 715 C C . ARG A 1 91 ? 13.784 14.744 -2.155 1.00 88.31 91 ARG A C 1
ATOM 717 O O . ARG A 1 91 ? 13.752 15.684 -1.373 1.00 88.31 91 ARG A O 1
ATOM 724 N N . LYS A 1 92 ? 12.763 14.433 -2.966 1.00 85.88 92 LYS A N 1
ATOM 725 C CA . LYS A 1 92 ? 11.479 15.161 -2.965 1.00 85.88 92 LYS A CA 1
ATOM 726 C C . LYS A 1 92 ? 10.797 15.146 -1.594 1.00 85.88 92 LYS A C 1
ATOM 728 O O . LYS A 1 92 ? 10.140 16.112 -1.231 1.00 85.88 92 LYS A O 1
ATOM 733 N N . LYS A 1 93 ? 10.933 14.048 -0.845 1.00 84.19 93 LYS A N 1
ATOM 734 C CA . LYS A 1 93 ? 10.387 13.933 0.511 1.00 84.19 93 LYS A CA 1
ATOM 735 C C . LYS A 1 93 ? 11.183 14.766 1.519 1.00 84.19 93 LYS A C 1
ATOM 737 O O . LYS A 1 93 ? 10.569 15.416 2.353 1.00 84.19 93 LYS A O 1
ATOM 742 N N . CYS A 1 94 ? 12.514 14.787 1.424 1.00 74.69 94 CYS A N 1
ATOM 743 C CA . CYS A 1 94 ? 13.358 15.636 2.272 1.00 74.69 94 CYS A CA 1
ATOM 744 C C . CYS A 1 94 ? 13.124 17.132 2.017 1.00 74.69 94 CYS A C 1
ATOM 746 O O . CYS A 1 94 ? 13.079 17.897 2.968 1.00 74.69 94 CYS A O 1
ATOM 748 N N . SER A 1 95 ? 12.902 17.546 0.765 1.00 71.81 95 SER A N 1
ATOM 749 C CA . SER A 1 95 ? 12.602 18.947 0.431 1.00 71.81 95 SER A CA 1
ATOM 750 C C . SER A 1 95 ? 11.222 19.430 0.884 1.00 71.81 95 SER A C 1
ATOM 752 O O . SER A 1 95 ? 10.946 20.612 0.777 1.00 71.81 95 SER A O 1
ATOM 754 N N . LEU A 1 96 ? 10.340 18.531 1.327 1.00 60.03 96 LEU A N 1
ATOM 755 C CA . LEU A 1 96 ? 9.050 18.884 1.936 1.00 60.03 96 LEU A CA 1
ATOM 756 C C . LEU A 1 96 ? 9.157 19.085 3.459 1.00 60.03 96 LEU A C 1
ATOM 758 O O . LEU A 1 96 ? 8.159 19.393 4.100 1.00 60.03 96 LEU A O 1
ATOM 762 N N . PHE A 1 97 ? 10.343 18.868 4.034 1.00 55.97 97 PHE A N 1
ATOM 763 C CA . PHE A 1 97 ? 10.635 18.955 5.469 1.00 55.97 97 PHE A CA 1
ATOM 764 C C . PHE A 1 97 ? 11.724 19.999 5.796 1.00 55.97 97 PHE A C 1
ATOM 766 O O . PHE A 1 97 ? 12.284 19.984 6.890 1.00 55.97 97 PHE A O 1
ATOM 773 N N . SER A 1 98 ? 12.036 20.892 4.855 1.00 49.03 98 SER A N 1
ATOM 774 C CA . SER A 1 98 ? 12.845 22.108 5.046 1.00 49.03 98 SER A CA 1
ATOM 775 C C . SER A 1 98 ? 12.013 23.316 4.661 1.00 49.03 98 SER A C 1
ATOM 777 O O . SER A 1 98 ? 12.199 24.359 5.316 1.00 49.03 98 SER A O 1
#